Protein AF-A0A951BUY7-F1 (afdb_monomer)

Foldseek 3Di:
DFEDQDDVRLVVCLVVVAQEYEFEECVQDPDDPTGDHPVCVVVSCVVQVVSNHHYHYDGHDPD

Secondary structure (DSSP, 8-state):
-EEESSHHHHHHHHHTT-SEEEEEBTTS-SS-S--B-TTTHHHHHHHHHHTTPEEEEE-----

Nearest PDB structures (foldseek):
  3oec-ass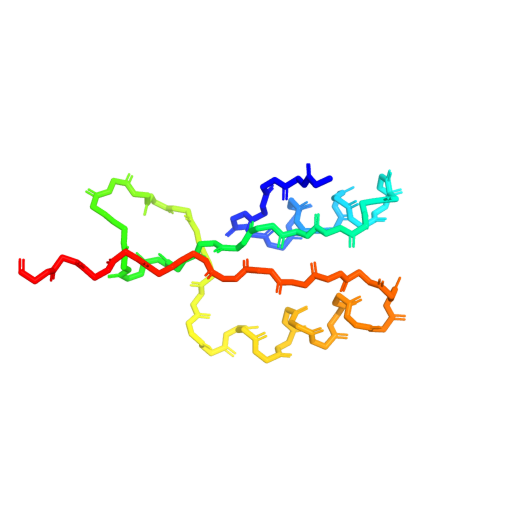embly1_C  TM=5.844E-01  e=1.568E+00  Mycolicibacterium thermoresistibile
  2fyw-assembly1_A  TM=5.303E-01  e=1.040E+00  Streptococcus pneumoniae TIGR4
  4grs-assembly1_D  TM=6.085E-01  e=4.375E+00  Thermotoga maritima MSB8
  7ufp-assembly1_I  TM=6.108E-01  e=3.815E+00  Methanothermus fervidus DSM 2088
  7p27-assembly1_A  TM=5.270E-01  e=4.085E+00  Chikungunya virus strain S27-African prototype

Structure (mmCIF, N/CA/C/O backbone):
data_AF-A0A951BUY7-F1
#
_entry.id   AF-A0A951BUY7-F1
#
loop_
_atom_site.group_PDB
_atom_site.id
_atom_site.type_symbol
_atom_site.label_atom_id
_atom_site.label_alt_id
_atom_site.label_comp_id
_atom_site.label_asym_id
_atom_site.label_entity_id
_atom_site.label_seq_id
_atom_site.pdbx_PDB_ins_code
_atom_site.Cartn_x
_atom_site.Cartn_y
_atom_site.Cartn_z
_atom_site.occupancy
_atom_site.B_iso_or_equiv
_atom_site.auth_seq_id
_atom_site.auth_comp_id
_atom_site.auth_asym_id
_atom_site.auth_atom_id
_atom_site.pdbx_PDB_model_num
ATOM 1 N N . MET A 1 1 ? -7.692 8.803 0.520 1.00 57.84 1 MET A N 1
ATOM 2 C CA . MET A 1 1 ? -6.851 8.175 -0.533 1.00 57.84 1 MET A CA 1
ATOM 3 C C . MET A 1 1 ? -5.510 8.893 -0.692 1.00 57.84 1 MET A C 1
ATOM 5 O O . MET A 1 1 ? -5.507 10.113 -0.788 1.00 57.84 1 MET A O 1
ATOM 9 N N . SER A 1 2 ? -4.390 8.160 -0.698 1.00 72.81 2 SER A N 1
ATOM 10 C CA . SER A 1 2 ? -3.025 8.720 -0.799 1.00 72.81 2 SER A CA 1
ATOM 11 C C . SER A 1 2 ? -2.154 7.922 -1.793 1.00 72.81 2 SER A C 1
ATOM 13 O O . SER A 1 2 ? -2.338 6.702 -1.888 1.00 72.81 2 SER A O 1
ATOM 15 N N . PRO A 1 3 ? -1.239 8.556 -2.559 1.00 70.88 3 PRO A N 1
ATOM 16 C CA . PRO A 1 3 ? -0.301 7.845 -3.428 1.00 70.88 3 PRO A CA 1
ATOM 17 C C . PRO A 1 3 ? 0.819 7.180 -2.613 1.00 70.88 3 PRO A C 1
ATOM 19 O O . PRO A 1 3 ? 1.439 7.810 -1.758 1.00 70.88 3 PRO A O 1
ATOM 22 N N . ALA A 1 4 ? 1.111 5.913 -2.906 1.00 76.69 4 ALA A N 1
ATOM 23 C CA . ALA A 1 4 ? 2.185 5.160 -2.267 1.00 76.69 4 ALA A CA 1
ATOM 24 C C . ALA A 1 4 ? 3.041 4.453 -3.325 1.00 76.69 4 ALA A C 1
ATOM 26 O O . ALA A 1 4 ? 2.686 3.395 -3.844 1.00 76.69 4 ALA A O 1
ATOM 27 N N . GLY A 1 5 ? 4.190 5.049 -3.643 1.00 72.94 5 GLY A N 1
ATOM 28 C CA . GLY A 1 5 ? 5.153 4.486 -4.587 1.00 72.94 5 GLY A CA 1
ATOM 29 C C . GLY A 1 5 ? 6.169 3.534 -3.952 1.00 72.94 5 GLY A C 1
ATOM 30 O O . GLY A 1 5 ? 6.732 2.712 -4.660 1.00 72.94 5 GLY A O 1
ATOM 31 N N . HIS A 1 6 ? 6.398 3.621 -2.635 1.00 82.88 6 HIS A N 1
ATOM 32 C CA . HIS A 1 6 ? 7.340 2.779 -1.882 1.00 82.88 6 HIS A CA 1
ATOM 33 C C . HIS A 1 6 ? 6.907 2.610 -0.416 1.00 82.88 6 HIS A C 1
ATOM 35 O O . HIS A 1 6 ? 6.052 3.347 0.083 1.00 82.88 6 HIS A O 1
ATOM 41 N N . TRP A 1 7 ? 7.554 1.688 0.306 1.00 88.12 7 TRP A N 1
ATOM 42 C CA . TRP A 1 7 ? 7.272 1.368 1.711 1.00 88.12 7 TRP A CA 1
ATOM 43 C C . TRP A 1 7 ? 7.140 2.567 2.666 1.00 88.12 7 TRP A C 1
ATOM 45 O O . TRP A 1 7 ? 6.182 2.573 3.441 1.00 88.12 7 TRP A O 1
ATOM 55 N N . PRO A 1 8 ? 8.010 3.598 2.635 1.00 88.75 8 PRO A N 1
ATOM 56 C CA . PRO A 1 8 ? 7.866 4.739 3.541 1.00 88.75 8 PRO A CA 1
ATOM 57 C C . PRO A 1 8 ? 6.564 5.516 3.314 1.00 88.75 8 PRO A C 1
ATOM 59 O O . PRO A 1 8 ? 5.886 5.874 4.271 1.00 88.75 8 PRO A O 1
ATOM 62 N N . GLN A 1 9 ? 6.178 5.718 2.051 1.00 87.56 9 GLN A N 1
ATOM 63 C CA . GLN A 1 9 ? 4.941 6.418 1.687 1.00 87.56 9 GLN A CA 1
ATOM 64 C C . GLN A 1 9 ? 3.711 5.586 2.054 1.00 87.56 9 GLN A C 1
ATOM 66 O O . GLN A 1 9 ? 2.737 6.125 2.570 1.00 87.56 9 GLN A O 1
ATOM 71 N N . LEU A 1 10 ? 3.780 4.265 1.854 1.00 89.44 10 LEU A N 1
ATOM 72 C CA . LEU A 1 10 ? 2.729 3.337 2.265 1.00 89.44 10 LEU A CA 1
ATOM 73 C C . LEU A 1 10 ? 2.499 3.388 3.780 1.00 89.44 10 LEU A C 1
ATOM 75 O O . LEU A 1 10 ? 1.363 3.501 4.232 1.00 89.44 10 LEU A O 1
ATOM 79 N N . ARG A 1 11 ? 3.579 3.331 4.568 1.00 89.38 11 ARG A N 1
ATOM 80 C CA . ARG A 1 11 ? 3.503 3.406 6.033 1.00 89.38 11 ARG A CA 1
ATOM 81 C C . ARG A 1 11 ? 2.953 4.746 6.497 1.00 89.38 11 ARG A C 1
ATOM 83 O O . ARG A 1 11 ? 2.033 4.749 7.303 1.00 89.38 11 ARG A O 1
ATOM 90 N N . ALA A 1 12 ? 3.447 5.846 5.932 1.00 90.25 12 ALA A N 1
ATOM 91 C CA . ALA A 1 12 ? 2.942 7.179 6.238 1.00 90.25 12 ALA A CA 1
ATOM 92 C C . ALA A 1 12 ? 1.443 7.309 5.918 1.00 90.25 12 ALA A C 1
ATOM 94 O O . ALA A 1 12 ? 0.692 7.852 6.720 1.00 90.25 12 ALA A O 1
ATOM 95 N N . ALA A 1 13 ? 0.983 6.762 4.788 1.00 88.75 13 ALA A N 1
ATOM 96 C CA . ALA A 1 13 ? -0.433 6.769 4.428 1.00 88.75 13 ALA A CA 1
ATOM 97 C C . ALA A 1 13 ? -1.290 5.950 5.409 1.00 88.75 13 ALA A C 1
ATOM 99 O O . ALA A 1 13 ? -2.360 6.403 5.810 1.00 88.75 13 ALA A O 1
ATOM 100 N N . ILE A 1 14 ? -0.813 4.773 5.827 1.00 88.94 14 ILE A N 1
ATOM 101 C CA . ILE A 1 14 ? -1.491 3.943 6.834 1.00 88.94 14 ILE A CA 1
ATOM 102 C C . ILE A 1 14 ? -1.560 4.673 8.182 1.00 88.94 14 ILE A C 1
ATOM 104 O O . ILE A 1 14 ? -2.621 4.715 8.799 1.00 88.94 14 ILE A O 1
ATOM 108 N N . GLU A 1 15 ? -0.448 5.247 8.641 1.00 89.88 15 GLU A N 1
ATOM 109 C CA . GLU A 1 15 ? -0.362 5.967 9.921 1.00 89.88 15 GLU A CA 1
ATOM 110 C C . GLU A 1 15 ? -1.203 7.251 9.918 1.00 89.88 15 GLU A C 1
ATOM 112 O O . GLU A 1 15 ? -1.796 7.598 10.936 1.00 89.88 15 GLU A O 1
ATOM 117 N N . ALA A 1 16 ? -1.345 7.899 8.760 1.00 89.50 16 ALA A N 1
ATOM 118 C CA . ALA A 1 16 ? -2.247 9.031 8.558 1.00 89.50 16 ALA A CA 1
ATOM 119 C C . ALA A 1 16 ? -3.738 8.637 8.499 1.00 89.50 16 ALA A C 1
ATOM 121 O O . ALA A 1 16 ? -4.590 9.510 8.339 1.00 89.50 16 ALA A O 1
ATOM 122 N N . GLY A 1 17 ? -4.074 7.346 8.606 1.00 87.88 17 GLY A N 1
ATOM 123 C CA . GLY A 1 17 ? -5.458 6.868 8.598 1.00 87.88 17 GLY A CA 1
ATOM 124 C C . GLY A 1 17 ? -6.085 6.804 7.206 1.00 87.88 17 GLY A C 1
ATOM 125 O O . GLY A 1 17 ? -7.299 6.955 7.071 1.00 87.88 17 GLY A O 1
ATOM 126 N N . ALA A 1 18 ? -5.285 6.599 6.155 1.00 89.56 18 ALA A N 1
ATOM 127 C CA . ALA A 1 18 ? -5.825 6.431 4.813 1.00 89.56 18 ALA A CA 1
ATOM 128 C C . ALA A 1 18 ? -6.752 5.207 4.737 1.00 89.56 18 ALA A C 1
ATOM 130 O O . ALA A 1 18 ? -6.386 4.101 5.120 1.00 89.56 18 ALA A O 1
ATOM 131 N N . ASP A 1 19 ? -7.927 5.399 4.146 1.00 88.06 19 ASP A N 1
ATOM 132 C CA . ASP A 1 19 ? -8.908 4.354 3.834 1.00 88.06 19 ASP A CA 1
ATOM 133 C C . ASP A 1 19 ? -8.520 3.526 2.588 1.00 88.06 19 ASP A C 1
ATOM 135 O O . ASP A 1 19 ? -9.005 2.412 2.360 1.00 88.06 19 ASP A O 1
ATOM 139 N N . ALA A 1 20 ? -7.647 4.101 1.754 1.00 88.00 20 ALA A N 1
ATOM 140 C CA . ALA A 1 20 ? -7.205 3.557 0.481 1.00 88.00 20 ALA A CA 1
ATOM 141 C C . ALA A 1 20 ? -5.828 4.100 0.056 1.00 88.00 20 ALA A C 1
ATOM 143 O O . ALA A 1 20 ? -5.562 5.301 0.191 1.00 88.00 20 ALA A O 1
ATOM 144 N N . CYS A 1 21 ? -4.998 3.242 -0.541 1.00 88.81 21 CYS A N 1
ATOM 145 C CA . CYS A 1 21 ? -3.696 3.585 -1.123 1.00 88.81 21 CYS A CA 1
ATOM 146 C C . CYS A 1 21 ? -3.632 3.209 -2.610 1.00 88.81 21 CYS A C 1
ATOM 148 O O . CYS A 1 21 ? -4.004 2.094 -2.979 1.00 88.81 21 CYS A O 1
ATOM 150 N N . TYR A 1 22 ? -3.120 4.120 -3.444 1.00 86.94 22 TYR A N 1
ATOM 151 C CA . TYR A 1 22 ? -2.833 3.856 -4.858 1.00 86.94 22 TYR A CA 1
ATOM 152 C C . TYR A 1 22 ? -1.356 3.508 -5.046 1.00 86.94 22 TYR A C 1
ATOM 154 O O . TYR A 1 22 ? -0.478 4.271 -4.642 1.00 86.94 22 TYR A O 1
ATOM 162 N N . LEU A 1 23 ? -1.104 2.361 -5.666 1.00 86.12 23 LEU A N 1
ATOM 163 C CA . LEU A 1 23 ? 0.204 1.751 -5.862 1.00 86.12 23 LEU A CA 1
ATOM 164 C C . LEU A 1 23 ? 0.573 1.804 -7.346 1.00 86.12 23 LEU A C 1
ATOM 166 O O . LEU A 1 23 ? -0.247 1.478 -8.201 1.00 86.12 23 LEU A O 1
ATOM 170 N N . GLY A 1 24 ? 1.812 2.177 -7.651 1.00 82.12 24 GLY A N 1
ATOM 171 C CA . GLY A 1 24 ? 2.385 2.067 -8.996 1.00 82.12 24 GLY A CA 1
ATOM 172 C C . GLY A 1 24 ? 3.402 0.931 -9.080 1.00 82.12 24 GLY A C 1
ATOM 173 O O . GLY A 1 24 ? 4.017 0.580 -8.071 1.00 82.12 24 GLY A O 1
ATOM 174 N N . LEU A 1 25 ? 3.608 0.381 -10.279 1.00 80.00 25 LEU A N 1
ATOM 175 C CA . LEU A 1 25 ? 4.670 -0.592 -10.561 1.00 80.00 25 LEU A CA 1
ATOM 176 C C . LEU A 1 25 ? 5.858 0.060 -11.257 1.00 80.00 25 LEU A C 1
ATOM 178 O O . LEU A 1 25 ? 5.663 0.850 -12.179 1.00 80.00 25 LEU A O 1
ATOM 182 N N . LYS A 1 26 ? 7.082 -0.351 -10.901 1.00 75.19 26 LYS A N 1
ATOM 183 C CA . LYS A 1 26 ? 8.307 0.165 -11.546 1.00 75.19 26 LYS A CA 1
ATOM 184 C C . LYS A 1 26 ? 8.361 -0.112 -13.053 1.00 75.19 26 LYS A C 1
ATOM 186 O O . LYS A 1 26 ?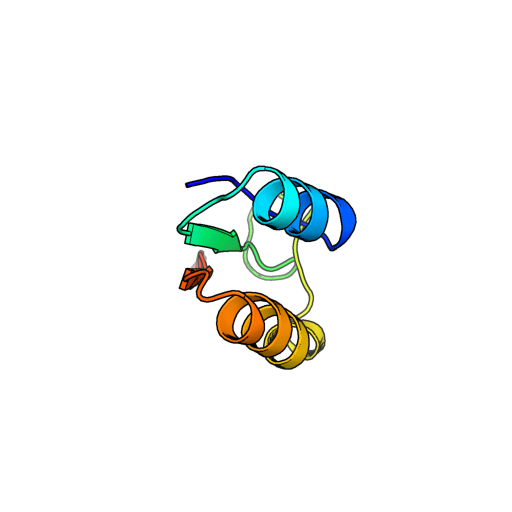 8.887 0.698 -13.806 1.00 75.19 26 LYS A O 1
ATOM 191 N N . HIS A 1 27 ? 7.844 -1.259 -13.497 1.00 63.50 27 HIS A N 1
ATOM 192 C CA . HIS A 1 27 ? 8.017 -1.736 -14.877 1.00 63.50 27 HIS A CA 1
ATOM 193 C C . HIS A 1 27 ? 6.937 -1.269 -15.867 1.00 63.50 27 HIS A C 1
ATOM 195 O O . HIS A 1 27 ? 7.114 -1.418 -17.069 1.00 63.50 27 HIS A O 1
ATOM 201 N N . PHE A 1 28 ? 5.842 -0.673 -15.386 1.00 59.25 28 PHE A N 1
ATOM 202 C CA . PHE A 1 28 ? 4.667 -0.331 -16.205 1.00 59.25 28 PHE A CA 1
ATOM 203 C C . PHE A 1 28 ? 4.340 1.164 -16.163 1.00 59.25 28 PHE A C 1
ATOM 205 O O . PHE A 1 28 ? 3.182 1.566 -16.206 1.00 59.25 28 PHE A O 1
ATOM 212 N N . THR A 1 29 ? 5.353 2.021 -16.028 1.00 53.34 29 THR A N 1
ATOM 213 C CA . THR A 1 29 ? 5.155 3.475 -16.020 1.00 53.34 29 THR A CA 1
ATOM 214 C C . THR A 1 29 ? 6.162 4.165 -16.927 1.00 53.34 29 THR A C 1
ATOM 216 O O . THR A 1 29 ? 7.360 4.111 -16.674 1.00 53.34 29 THR A O 1
ATOM 219 N N . ALA A 1 30 ? 5.672 4.891 -17.937 1.00 48.06 30 ALA A N 1
ATOM 220 C CA 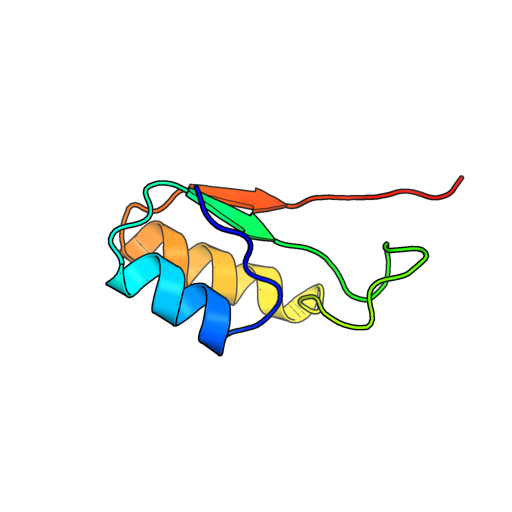. ALA A 1 30 ? 6.483 5.610 -18.929 1.00 48.06 30 ALA A CA 1
ATOM 221 C C . ALA A 1 30 ? 7.416 6.696 -18.344 1.00 48.06 30 ALA A C 1
ATOM 223 O O . ALA A 1 30 ? 8.304 7.185 -19.036 1.00 48.06 30 ALA A O 1
ATOM 224 N N . ARG A 1 31 ? 7.193 7.126 -17.091 1.00 52.56 31 ARG A N 1
ATOM 225 C CA . ARG A 1 31 ? 7.967 8.193 -16.430 1.00 52.56 31 ARG A CA 1
ATOM 226 C C . ARG A 1 31 ? 8.323 7.943 -14.960 1.00 52.56 31 ARG A C 1
ATOM 228 O O . ARG A 1 31 ? 9.023 8.775 -14.385 1.00 52.56 31 ARG A O 1
ATOM 235 N N . ALA A 1 32 ? 7.839 6.880 -14.311 1.00 53.31 32 ALA A N 1
ATOM 236 C CA . ALA A 1 32 ? 8.010 6.761 -12.862 1.00 53.31 32 ALA A CA 1
ATOM 237 C C . ALA A 1 32 ? 9.262 5.950 -12.509 1.00 53.31 32 ALA A C 1
ATOM 239 O O . ALA A 1 32 ? 9.361 4.756 -12.759 1.00 53.31 32 ALA A O 1
ATOM 240 N N . LYS A 1 33 ? 10.212 6.623 -11.855 1.00 58.16 33 LYS A N 1
ATOM 241 C CA . LYS A 1 33 ? 11.378 6.027 -11.180 1.00 58.16 33 LYS A CA 1
ATOM 242 C C . LYS A 1 33 ? 11.002 5.353 -9.844 1.00 58.16 33 LYS A C 1
ATOM 244 O O . LYS A 1 33 ? 11.878 4.888 -9.124 1.00 58.16 33 LYS A O 1
ATOM 249 N N . VAL A 1 34 ? 9.713 5.382 -9.492 1.00 67.00 34 VAL A N 1
ATOM 250 C CA . VAL A 1 34 ? 9.153 5.153 -8.156 1.00 67.00 34 VAL A CA 1
ATOM 251 C C . VAL A 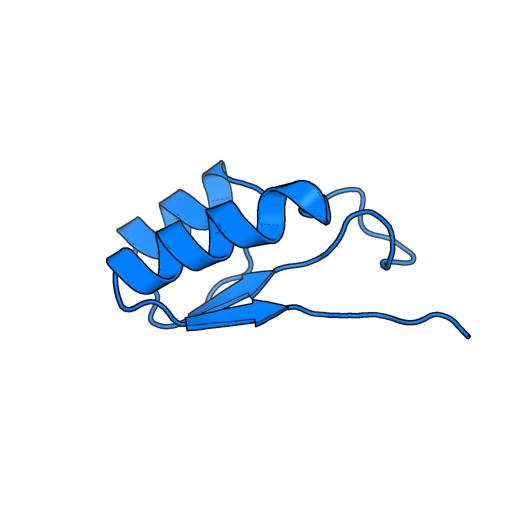1 34 ? 7.931 4.244 -8.300 1.00 67.00 34 VAL A C 1
ATOM 253 O O . VAL A 1 34 ? 7.018 4.557 -9.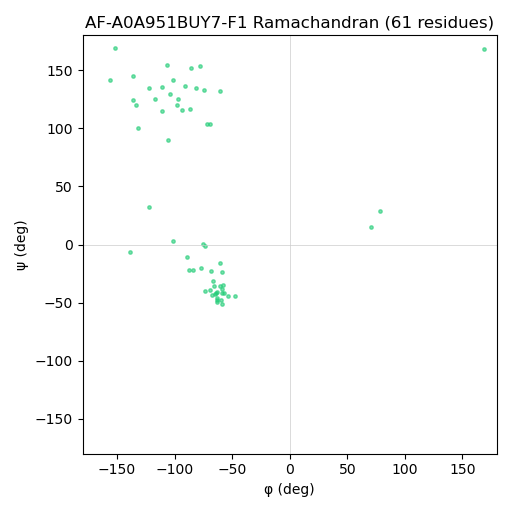059 1.00 67.00 34 VAL A O 1
ATOM 256 N N . GLY A 1 35 ? 7.925 3.123 -7.588 1.00 78.25 35 GLY A N 1
ATOM 257 C CA . GLY A 1 35 ? 6.909 2.074 -7.662 1.00 78.25 35 GLY A CA 1
ATOM 258 C C . GLY A 1 35 ? 7.363 0.819 -6.914 1.00 78.25 35 GLY A C 1
ATOM 259 O O . GLY A 1 35 ? 8.539 0.696 -6.558 1.00 78.25 35 GLY A O 1
ATOM 260 N N . PHE A 1 36 ? 6.444 -0.113 -6.696 1.00 85.75 36 PHE A N 1
ATOM 261 C CA . PHE A 1 36 ? 6.752 -1.437 -6.157 1.00 85.75 36 PHE A CA 1
ATOM 262 C C . PHE A 1 36 ? 7.152 -2.400 -7.276 1.00 85.75 36 PHE A C 1
ATOM 264 O O . PHE A 1 36 ? 6.725 -2.254 -8.429 1.00 85.75 36 PHE A O 1
ATOM 271 N N . ASP A 1 37 ? 7.971 -3.389 -6.935 1.00 85.81 37 ASP A N 1
ATOM 272 C CA . ASP A 1 37 ? 8.178 -4.555 -7.785 1.00 85.81 37 ASP A CA 1
ATOM 273 C C . ASP A 1 37 ? 6.997 -5.524 -7.664 1.00 85.81 37 ASP A C 1
ATOM 275 O O . ASP A 1 37 ? 6.305 -5.587 -6.645 1.00 85.81 37 ASP A O 1
ATOM 279 N N . LEU A 1 38 ? 6.768 -6.320 -8.712 1.00 84.69 38 LEU A N 1
ATOM 280 C CA . LEU A 1 38 ? 5.653 -7.273 -8.743 1.00 84.69 38 LEU A CA 1
ATOM 281 C C . LEU A 1 38 ? 5.722 -8.270 -7.573 1.00 84.69 38 LEU A C 1
ATOM 283 O O . LEU A 1 38 ? 4.699 -8.650 -7.011 1.00 84.69 38 LEU A O 1
ATOM 287 N N . ALA A 1 39 ? 6.944 -8.647 -7.187 1.00 88.94 39 ALA A N 1
ATOM 288 C CA . ALA A 1 39 ? 7.219 -9.545 -6.071 1.00 88.94 39 ALA A CA 1
ATOM 289 C C . ALA A 1 39 ? 6.891 -8.934 -4.695 1.00 88.94 39 ALA A C 1
ATOM 291 O O . ALA A 1 39 ? 6.644 -9.677 -3.750 1.00 88.94 39 ALA A O 1
ATOM 292 N N . GLU A 1 40 ? 6.855 -7.603 -4.573 1.00 89.62 40 GLU A N 1
ATOM 293 C CA . GLU A 1 40 ? 6.529 -6.910 -3.318 1.00 89.62 40 GLU A CA 1
ATOM 294 C C . GLU A 1 40 ? 5.012 -6.771 -3.111 1.00 89.62 40 GLU A C 1
ATOM 296 O O . GLU A 1 40 ? 4.546 -6.630 -1.977 1.00 89.62 40 GLU A O 1
ATOM 301 N N . LEU A 1 41 ? 4.215 -6.843 -4.187 1.00 89.00 41 LEU A N 1
ATOM 302 C CA . LEU A 1 41 ? 2.763 -6.644 -4.133 1.00 89.00 41 LEU A CA 1
ATOM 303 C C . LEU A 1 41 ? 2.035 -7.537 -3.116 1.00 89.0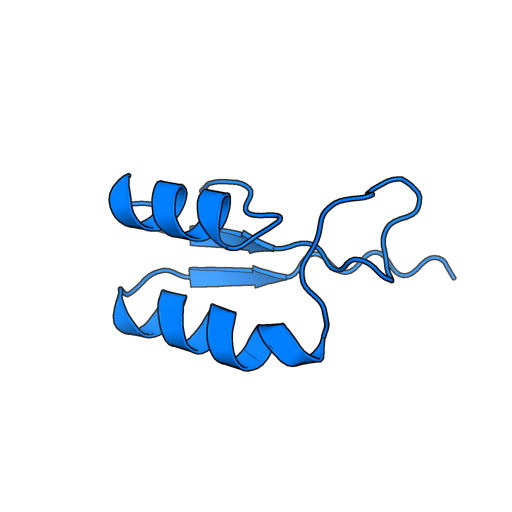0 41 LEU A C 1
ATOM 305 O O . LEU A 1 41 ? 1.183 -7.006 -2.396 1.00 89.00 41 LEU A O 1
ATOM 309 N N . PRO A 1 42 ? 2.327 -8.851 -2.999 1.00 91.75 42 PRO A N 1
ATOM 310 C CA . PRO A 1 42 ? 1.654 -9.693 -2.014 1.00 91.75 42 PRO A CA 1
ATOM 311 C C . PRO A 1 42 ? 1.870 -9.185 -0.585 1.00 91.75 42 PRO A C 1
ATOM 313 O O . PRO A 1 42 ? 0.949 -9.184 0.235 1.00 91.75 42 PRO A O 1
ATOM 316 N N . GLU A 1 43 ? 3.075 -8.699 -0.284 1.00 93.31 43 GLU A N 1
ATOM 317 C CA . GLU A 1 43 ? 3.401 -8.185 1.040 1.00 93.31 43 GLU A CA 1
ATOM 318 C C . GLU A 1 43 ? 2.762 -6.818 1.311 1.00 93.31 43 GLU A C 1
ATOM 320 O O . GLU A 1 43 ? 2.245 -6.578 2.41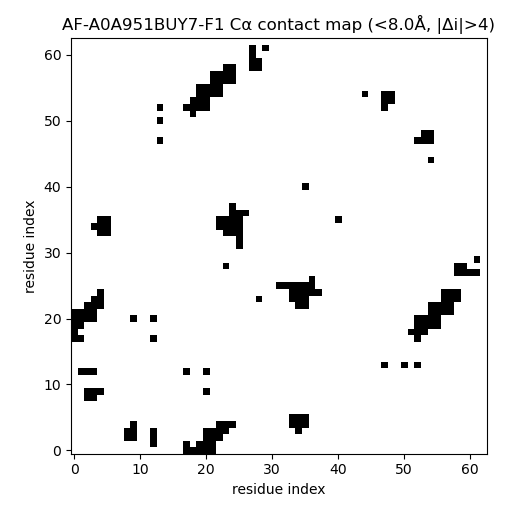2 1.00 93.31 43 GLU A O 1
ATOM 325 N N . VAL A 1 44 ? 2.746 -5.947 0.303 1.00 92.00 44 VAL A N 1
ATOM 326 C CA . VAL A 1 44 ? 2.069 -4.646 0.351 1.00 92.00 44 VAL A CA 1
ATOM 327 C C . VAL A 1 44 ? 0.578 -4.832 0.626 1.00 92.00 44 VAL A C 1
ATOM 329 O O . VAL A 1 44 ? 0.053 -4.258 1.584 1.00 92.00 44 VAL A O 1
ATOM 332 N N . MET A 1 45 ? -0.095 -5.696 -0.141 1.00 91.44 45 MET A N 1
ATOM 333 C CA . MET A 1 45 ? -1.527 -5.965 0.026 1.00 91.44 45 MET A CA 1
ATOM 334 C C . MET A 1 45 ? -1.834 -6.597 1.384 1.00 91.44 45 MET A C 1
ATOM 336 O O . MET A 1 45 ? -2.762 -6.168 2.068 1.00 91.44 45 MET A O 1
ATOM 340 N N . ARG A 1 46 ? -1.009 -7.548 1.844 1.00 93.81 46 ARG A N 1
ATOM 341 C CA . ARG A 1 46 ? -1.124 -8.114 3.199 1.00 93.81 46 ARG A CA 1
ATOM 342 C C . ARG A 1 46 ? -1.027 -7.028 4.272 1.00 93.81 46 ARG A C 1
ATOM 344 O O . ARG A 1 46 ? -1.765 -7.057 5.255 1.00 93.81 46 ARG A O 1
ATOM 351 N N . THR A 1 47 ? -0.117 -6.07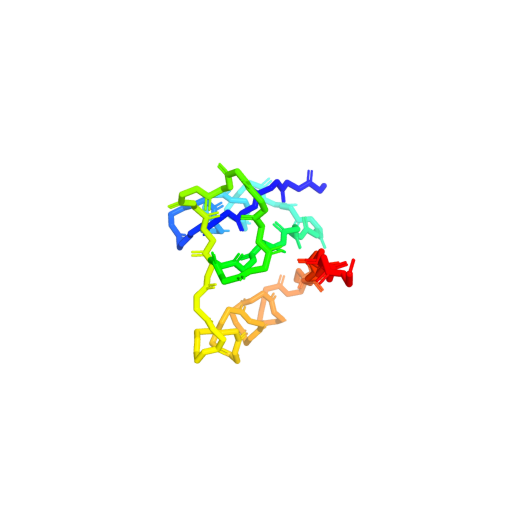3 4.105 1.00 92.75 47 THR A N 1
ATOM 352 C CA . THR A 1 47 ? 0.078 -4.981 5.066 1.00 92.75 47 THR A CA 1
ATOM 353 C C . THR A 1 47 ? -1.117 -4.037 5.112 1.00 92.75 47 THR A C 1
ATOM 355 O O . THR A 1 47 ? -1.563 -3.703 6.211 1.00 92.75 47 THR A O 1
ATOM 358 N N . LEU A 1 48 ? -1.661 -3.674 3.951 1.00 92.00 48 LEU A N 1
ATOM 359 C CA . LEU A 1 48 ? -2.855 -2.839 3.832 1.00 92.00 48 LEU A CA 1
ATOM 360 C C . LEU A 1 48 ? -4.090 -3.522 4.435 1.00 92.00 48 LEU A C 1
ATOM 362 O O . LEU A 1 48 ? -4.749 -2.952 5.306 1.00 92.00 48 LEU A O 1
ATOM 366 N N . HIS A 1 49 ? -4.349 -4.780 4.069 1.00 92.56 49 HIS A N 1
ATOM 367 C CA . HIS A 1 49 ? -5.534 -5.509 4.529 1.00 92.56 49 HIS A CA 1
ATOM 368 C C . HIS A 1 49 ? -5.531 -5.781 6.036 1.00 92.56 49 HIS A C 1
ATOM 370 O O . HIS A 1 49 ? -6.578 -5.665 6.668 1.00 92.56 49 HIS A O 1
ATOM 376 N N . ARG A 1 50 ? -4.368 -6.044 6.656 1.00 92.94 50 ARG A N 1
ATOM 377 C CA . ARG A 1 50 ? -4.267 -6.151 8.129 1.00 92.94 50 ARG A CA 1
ATOM 378 C C . ARG A 1 50 ? -4.700 -4.880 8.861 1.00 92.94 50 ARG A C 1
ATOM 380 O O . ARG A 1 50 ? -5.029 -4.943 10.039 1.00 92.94 50 ARG A O 1
ATOM 387 N N . ARG A 1 51 ? -4.645 -3.733 8.186 1.00 90.44 51 ARG A N 1
ATOM 388 C CA . ARG A 1 51 ? -5.021 -2.420 8.720 1.00 90.44 51 ARG A CA 1
ATOM 389 C C . ARG A 1 51 ? -6.407 -1.971 8.240 1.00 90.44 51 ARG A C 1
ATOM 391 O O . ARG A 1 51 ? -6.803 -0.857 8.553 1.00 90.44 51 ARG A O 1
ATOM 398 N N . GLY A 1 52 ? -7.129 -2.805 7.483 1.00 91.81 52 GLY A N 1
ATOM 399 C CA . GLY A 1 52 ? -8.421 -2.449 6.886 1.00 91.81 52 GLY A CA 1
ATOM 400 C C . GLY A 1 52 ? -8.326 -1.426 5.747 1.00 91.81 52 GLY A C 1
ATOM 401 O O . GLY A 1 52 ? -9.338 -0.850 5.359 1.00 91.81 52 GLY A O 1
ATOM 402 N N . VAL A 1 53 ? -7.126 -1.189 5.210 1.00 93.81 53 VAL A N 1
ATOM 403 C CA . VAL A 1 53 ? -6.887 -0.217 4.136 1.00 93.81 53 VAL A CA 1
ATOM 404 C C . VAL A 1 53 ? -7.020 -0.908 2.784 1.00 93.81 53 VAL A C 1
ATOM 406 O O . VAL A 1 53 ? -6.495 -2.004 2.580 1.00 93.81 53 VAL A O 1
ATOM 409 N N . ARG A 1 54 ? -7.696 -0.262 1.832 1.00 91.44 54 ARG A N 1
ATOM 410 C CA . ARG A 1 54 ? -7.854 -0.779 0.463 1.00 91.44 54 ARG A CA 1
ATOM 411 C C . ARG A 1 54 ? -6.615 -0.470 -0.382 1.00 91.44 54 ARG A C 1
ATOM 413 O O . ARG A 1 54 ? -6.121 0.654 -0.365 1.00 91.44 54 ARG A O 1
ATOM 420 N N . GLY A 1 55 ? -6.119 -1.442 -1.141 1.00 89.62 55 GLY A N 1
ATOM 421 C CA . GLY A 1 55 ? -5.034 -1.236 -2.105 1.00 89.62 55 GLY A CA 1
ATOM 422 C C . GLY A 1 55 ? -5.555 -1.188 -3.538 1.00 89.62 55 GLY A C 1
ATOM 423 O O . GLY A 1 55 ? -6.261 -2.100 -3.959 1.00 89.62 55 GLY A O 1
ATOM 424 N N . TYR A 1 56 ? -5.178 -0.160 -4.296 1.00 87.88 56 TYR A N 1
ATOM 425 C CA . TYR A 1 56 ? -5.482 -0.033 -5.722 1.00 87.88 56 TYR A CA 1
ATOM 426 C C . TYR A 1 56 ? -4.182 -0.020 -6.513 1.00 87.88 56 TYR A C 1
ATOM 428 O O . TYR A 1 56 ? -3.305 0.795 -6.242 1.00 87.88 56 TYR A O 1
ATOM 436 N N . LEU A 1 57 ? -4.046 -0.920 -7.482 1.00 85.00 57 LEU A N 1
ATOM 437 C CA . LEU A 1 57 ? -2.863 -1.000 -8.331 1.00 85.00 57 LEU A CA 1
ATOM 438 C C . LEU A 1 57 ? -3.131 -0.288 -9.653 1.00 85.00 57 LEU A C 1
ATOM 440 O O . LEU A 1 57 ? -4.029 -0.674 -10.399 1.00 85.00 57 LEU A O 1
ATOM 444 N N . THR A 1 58 ? -2.336 0.730 -9.956 1.00 77.56 58 THR A N 1
ATOM 445 C CA . THR A 1 58 ? -2.396 1.422 -11.240 1.00 77.56 58 THR A CA 1
ATOM 446 C C . THR A 1 58 ? -1.504 0.687 -12.234 1.00 77.56 58 THR A C 1
ATOM 448 O O . THR A 1 58 ? -0.287 0.614 -12.055 1.00 77.56 58 THR A O 1
ATOM 451 N N . PHE A 1 59 ? -2.112 0.148 -13.288 1.00 71.25 59 PHE A N 1
ATOM 452 C CA . PHE A 1 59 ? -1.416 -0.553 -14.362 1.00 71.25 59 PHE A CA 1
ATOM 453 C C . PHE A 1 59 ? -1.492 0.291 -15.634 1.00 71.25 59 PHE A C 1
ATOM 455 O O . PHE A 1 59 ? -2.582 0.533 -16.146 1.00 71.25 59 PHE A O 1
ATOM 462 N N . ASN A 1 60 ? -0.352 0.782 -16.119 1.00 63.88 60 ASN A N 1
ATOM 463 C CA . ASN A 1 60 ? -0.283 1.511 -17.381 1.00 63.88 60 ASN A CA 1
ATOM 464 C C . ASN A 1 60 ? 0.358 0.579 -18.418 1.00 63.88 60 ASN A C 1
ATOM 466 O O . ASN A 1 60 ? 1.580 0.504 -18.539 1.00 63.88 60 ASN A O 1
ATOM 470 N N . THR A 1 61 ? -0.457 -0.207 -19.122 1.00 50.53 61 THR A N 1
ATOM 471 C CA . THR A 1 61 ? 0.016 -0.939 -20.303 1.00 50.53 61 THR A CA 1
ATOM 472 C C . THR A 1 61 ? 0.232 0.060 -21.427 1.00 50.53 61 THR A C 1
ATOM 474 O O . THR A 1 61 ? -0.733 0.508 -22.044 1.00 50.53 61 THR A O 1
ATOM 477 N N . LEU A 1 62 ? 1.488 0.408 -21.701 1.00 53.16 62 LEU A N 1
ATOM 478 C CA . LEU A 1 62 ? 1.851 0.869 -23.037 1.00 53.16 62 LEU A CA 1
ATOM 479 C C . LEU A 1 62 ? 1.733 -0.357 -23.950 1.00 53.16 62 LEU A C 1
ATOM 481 O O . LEU A 1 62 ? 2.558 -1.266 -23.855 1.00 53.16 62 LEU A O 1
ATOM 485 N N . VAL A 1 63 ? 0.661 -0.415 -24.735 1.00 53.03 63 VAL A N 1
ATOM 486 C CA . VAL A 1 63 ? 0.592 -1.248 -25.945 1.00 53.03 63 VAL A CA 1
ATOM 487 C C . VAL A 1 63 ? 1.149 -0.450 -27.109 1.00 53.03 63 VAL A C 1
ATOM 489 O O . VAL A 1 63 ? 0.864 0.769 -27.156 1.00 53.03 63 VAL A O 1
#

Mean predicted aligned error: 5.81 Å

Radius of gyration: 11.26 Å; Cα contacts 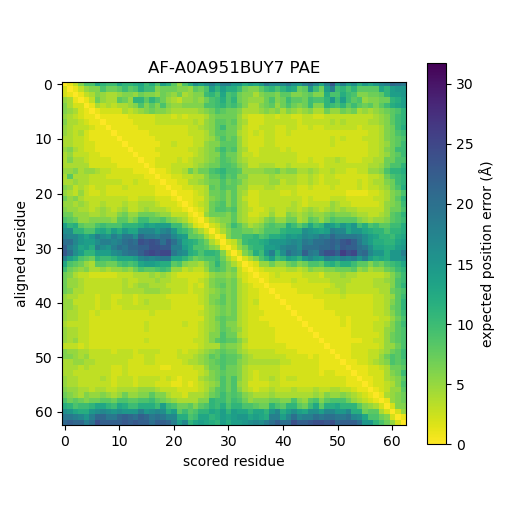(8 Å, |Δi|>4): 98; chains: 1; bounding box: 20×19×36 Å

pLDDT: mean 80.42, std 13.62, range [48.06, 93.81]

Sequence (63 aa):
MSPAGHWPQLRAAIEAGADACYLGLKHFTARAKVGFDLAELPEVMRTLHRRGVRGYLTFNTLV

Solvent-accessible surface area (backbone atoms only — not comparable to full-atom values): 3618 Å² total; per-residue (Å²): 109,44,78,24,37,47,70,70,43,42,50,52,37,51,77,72,64,36,62,27,38,41,32,37,38,43,90,41,42,100,80,45,96,55,28,38,55,82,85,48,45,66,58,51,47,53,57,31,52,78,70,70,22,43,75,42,79,56,79,49,80,86,125